Protein AF-A0A953ZHA5-F1 (afdb_monomer)

Radius of gyration: 12.53 Å; Cα contacts (8 Å, |Δi|>4): 44; chains: 1; bounding box: 26×24×33 Å

Sequence (44 aa):
LMPHPERNIRPFHHPDWKRMPKREHGDGFELFQNAVRRAG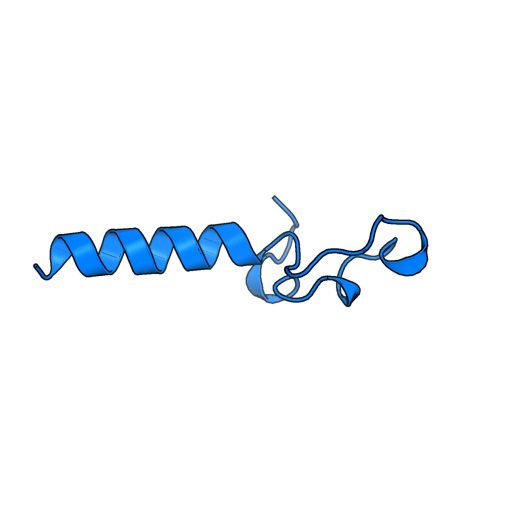QLVS

Solvent-accessible surface area (backbone atoms only — not comparable to full-atom values): 2722 Å² total; per-residue (Å²): 129,63,98,49,31,88,71,17,42,45,38,78,56,44,94,61,37,92,80,49,77,95,58,92,55,13,88,20,34,63,61,54,55,51,50,52,56,53,52,53,67,75,77,109

Structure (mmCIF, N/CA/C/O backbone):
data_AF-A0A953ZHA5-F1
#
_entry.id   AF-A0A953ZHA5-F1
#
loop_
_atom_site.group_PDB
_atom_site.id
_atom_site.type_symbol
_atom_site.label_atom_id
_atom_site.label_alt_id
_atom_site.label_comp_id
_atom_site.label_asym_id
_atom_site.label_entity_id
_atom_site.label_seq_id
_atom_site.pdbx_PDB_ins_code
_atom_site.Cartn_x
_atom_site.Cartn_y
_atom_site.Cartn_z
_atom_site.occupancy
_atom_site.B_iso_or_equiv
_atom_site.auth_seq_id
_atom_site.auth_comp_id
_atom_site.auth_asym_id
_atom_site.auth_atom_id
_atom_site.pdbx_PDB_model_num
ATOM 1 N N . LEU A 1 1 ? -5.611 -9.317 -4.621 1.00 80.06 1 LEU A N 1
ATOM 2 C CA . LEU A 1 1 ? -4.748 -8.816 -3.527 1.00 80.06 1 LEU A CA 1
ATOM 3 C C . LEU A 1 1 ? -3.449 -9.612 -3.556 1.00 80.06 1 LEU A C 1
ATOM 5 O O . LEU A 1 1 ? -3.528 -10.817 -3.770 1.00 80.06 1 LEU A O 1
ATOM 9 N N . MET A 1 2 ? -2.284 -8.971 -3.415 1.00 89.88 2 MET A N 1
ATOM 10 C CA . MET A 1 2 ? -1.011 -9.700 -3.292 1.00 89.88 2 MET A CA 1
ATOM 11 C C . MET A 1 2 ? -1.043 -10.630 -2.065 1.00 89.88 2 MET A C 1
ATOM 13 O O . MET A 1 2 ? -1.704 -10.278 -1.091 1.00 89.88 2 MET A O 1
ATOM 17 N N . PRO A 1 3 ? -0.334 -11.777 -2.071 1.00 94.56 3 PRO A N 1
ATOM 18 C CA . PRO A 1 3 ? -0.388 -12.754 -0.973 1.00 94.56 3 PRO A CA 1
ATOM 19 C C . PRO A 1 3 ? 0.024 -12.180 0.390 1.00 94.56 3 PRO A C 1
ATOM 21 O O . PRO A 1 3 ? -0.474 -12.606 1.424 1.00 94.56 3 PRO A O 1
ATOM 24 N N . HIS A 1 4 ? 0.918 -11.190 0.364 1.00 95.44 4 HIS A N 1
ATOM 25 C CA . HIS A 1 4 ? 1.443 -10.493 1.533 1.00 95.44 4 HIS A CA 1
ATOM 26 C C . HIS A 1 4 ? 1.312 -8.978 1.319 1.00 95.44 4 HIS A C 1
ATOM 28 O O . HIS A 1 4 ? 2.283 -8.339 0.892 1.00 95.44 4 HIS A O 1
ATOM 34 N N . PRO A 1 5 ? 0.119 -8.379 1.501 1.00 95.19 5 PRO A N 1
ATOM 35 C CA . PRO A 1 5 ? -0.086 -6.946 1.284 1.00 95.19 5 PRO A CA 1
ATOM 36 C C . PRO A 1 5 ? 0.796 -6.088 2.204 1.00 95.19 5 PRO A C 1
ATOM 38 O O . PRO A 1 5 ? 1.316 -5.059 1.777 1.00 95.19 5 PRO A O 1
ATOM 41 N N . GLU A 1 6 ? 1.065 -6.550 3.423 1.00 96.69 6 GLU A N 1
ATOM 42 C CA . GLU A 1 6 ? 1.987 -5.928 4.378 1.00 96.69 6 GLU A CA 1
ATOM 43 C C . GLU A 1 6 ? 3.422 -5.845 3.840 1.00 96.69 6 GLU A C 1
ATOM 45 O O . GLU A 1 6 ? 4.144 -4.885 4.109 1.00 96.69 6 GLU A O 1
ATOM 50 N N . ARG A 1 7 ? 3.826 -6.813 3.009 1.00 96.19 7 ARG A N 1
ATOM 51 C CA . ARG A 1 7 ? 5.130 -6.821 2.334 1.00 96.19 7 ARG A CA 1
ATOM 52 C C . ARG A 1 7 ? 5.121 -6.069 1.010 1.00 96.19 7 ARG A C 1
ATOM 54 O O . ARG A 1 7 ? 6.170 -5.943 0.401 1.00 96.19 7 ARG A O 1
ATOM 61 N N . ASN A 1 8 ? 3.986 -5.532 0.564 1.00 95.81 8 ASN A N 1
ATOM 62 C CA . ASN A 1 8 ? 3.825 -4.878 -0.741 1.00 95.81 8 ASN A CA 1
ATOM 63 C C . ASN A 1 8 ? 3.362 -3.416 -0.628 1.00 95.81 8 ASN A C 1
ATOM 65 O O . ASN A 1 8 ? 2.649 -2.910 -1.488 1.00 95.81 8 ASN A O 1
ATOM 69 N N . ILE A 1 9 ? 3.779 -2.713 0.429 1.00 96.38 9 ILE A N 1
ATOM 70 C CA . ILE A 1 9 ? 3.428 -1.297 0.647 1.00 96.38 9 ILE A CA 1
ATOM 71 C C . ILE A 1 9 ? 4.152 -0.364 -0.339 1.00 96.38 9 ILE A C 1
ATOM 73 O O . ILE A 1 9 ? 3.621 0.680 -0.715 1.00 96.38 9 ILE A O 1
ATOM 77 N N . ARG A 1 10 ? 5.362 -0.729 -0.779 1.00 96.31 10 ARG A N 1
ATOM 78 C CA . ARG A 1 10 ? 6.185 0.085 -1.683 1.00 96.31 10 ARG A CA 1
ATOM 79 C C . ARG A 1 10 ? 6.136 -0.455 -3.116 1.00 96.31 10 ARG A C 1
ATOM 81 O O . ARG A 1 10 ? 6.057 -1.670 -3.296 1.00 96.31 10 ARG A O 1
ATOM 88 N N . PRO A 1 11 ? 6.247 0.413 -4.137 1.00 96.00 11 PRO A N 1
ATOM 89 C CA . PRO A 1 11 ? 6.113 0.017 -5.542 1.00 96.00 11 PRO A CA 1
ATOM 90 C C . PRO A 1 11 ? 7.180 -0.990 -6.000 1.00 96.00 11 PRO A C 1
ATOM 92 O O . PRO A 1 11 ? 6.914 -1.817 -6.863 1.00 96.00 11 PRO A O 1
ATOM 95 N N . PHE A 1 12 ? 8.372 -0.969 -5.397 1.00 95.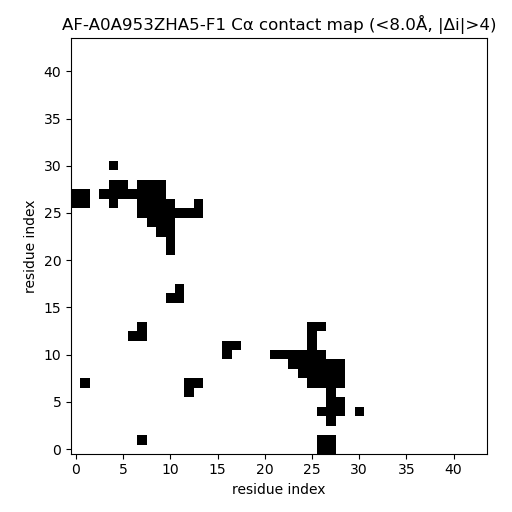75 12 PHE A N 1
ATOM 96 C CA . PHE A 1 12 ? 9.476 -1.866 -5.751 1.00 95.75 12 PHE A CA 1
ATOM 97 C C . PHE A 1 12 ? 9.395 -3.266 -5.118 1.00 95.75 12 PHE A C 1
ATOM 99 O O . PHE A 1 12 ? 10.259 -4.100 -5.377 1.00 95.75 12 PHE A O 1
ATOM 106 N N . HIS A 1 13 ? 8.391 -3.538 -4.277 1.00 95.38 13 HIS A N 1
ATOM 107 C CA . HIS A 1 13 ? 8.177 -4.874 -3.712 1.00 95.38 13 HIS A CA 1
ATOM 108 C C . HIS A 1 13 ? 7.517 -5.838 -4.713 1.00 95.38 13 HIS A C 1
ATOM 110 O O . HIS A 1 13 ? 7.660 -7.052 -4.573 1.00 95.38 13 HIS A O 1
ATOM 116 N N . HIS A 1 14 ? 6.836 -5.315 -5.740 1.00 93.94 14 HIS A N 1
ATOM 117 C CA . HIS A 1 14 ? 6.239 -6.144 -6.782 1.00 93.94 14 HIS A CA 1
ATOM 118 C C . HIS A 1 14 ? 7.342 -6.836 -7.611 1.00 93.94 14 HIS A C 1
ATOM 120 O O . HIS A 1 14 ? 8.264 -6.152 -8.058 1.00 93.94 14 HIS A O 1
ATOM 126 N N . PRO A 1 15 ? 7.263 -8.150 -7.894 1.00 94.12 15 PRO A N 1
ATOM 127 C CA . PRO A 1 15 ? 8.304 -8.873 -8.638 1.00 94.12 15 PRO A CA 1
ATOM 128 C C . PRO A 1 15 ? 8.668 -8.238 -9.991 1.00 94.12 15 PRO A C 1
ATOM 130 O O . PRO A 1 15 ? 9.839 -8.166 -10.362 1.00 94.12 15 PRO A O 1
ATOM 133 N N . ASP A 1 16 ? 7.669 -7.705 -10.695 1.00 95.38 16 ASP A N 1
ATOM 134 C CA . ASP A 1 16 ? 7.836 -7.046 -11.996 1.00 95.38 16 ASP A CA 1
ATOM 135 C C . ASP A 1 16 ? 8.012 -5.517 -11.935 1.00 95.38 16 ASP A C 1
ATOM 137 O O . ASP A 1 16 ? 7.880 -4.853 -12.962 1.00 95.38 16 ASP A O 1
ATOM 141 N N . TRP A 1 17 ? 8.328 -4.920 -10.778 1.00 94.81 17 TRP A N 1
ATOM 142 C CA . TRP A 1 17 ? 8.311 -3.456 -10.590 1.00 94.81 17 TRP A CA 1
ATOM 143 C C . TRP A 1 17 ? 9.113 -2.653 -11.630 1.00 94.81 17 TRP A C 1
ATOM 145 O O . TRP A 1 17 ? 8.724 -1.545 -11.986 1.00 94.81 17 TRP A O 1
ATOM 155 N N . LYS A 1 18 ? 10.208 -3.212 -12.164 1.00 96.19 18 LYS A N 1
ATOM 156 C CA . LYS A 1 18 ? 11.038 -2.563 -13.200 1.00 96.19 18 LYS A CA 1
ATOM 157 C C . LYS A 1 18 ? 10.343 -2.432 -14.559 1.00 96.19 18 LYS A C 1
ATOM 159 O O . LYS A 1 18 ? 10.791 -1.650 -15.390 1.00 96.19 18 LYS A O 1
ATOM 164 N N . ARG A 1 19 ? 9.310 -3.238 -14.809 1.00 97.06 19 ARG A N 1
ATOM 165 C CA . ARG A 1 19 ? 8.540 -3.282 -16.064 1.00 97.06 19 ARG A CA 1
ATOM 166 C C . ARG A 1 19 ? 7.214 -2.533 -15.960 1.00 97.06 19 ARG A C 1
ATOM 168 O O . ARG A 1 19 ? 6.532 -2.359 -16.964 1.00 97.06 19 ARG A O 1
ATOM 175 N N . MET A 1 20 ? 6.832 -2.128 -14.755 1.00 94.94 20 MET A N 1
ATOM 176 C CA . MET A 1 20 ? 5.586 -1.419 -14.501 1.00 94.94 20 MET A CA 1
ATOM 177 C C . MET A 1 20 ? 5.787 0.095 -14.663 1.00 94.94 20 MET A C 1
ATOM 179 O O . MET A 1 20 ? 6.903 0.592 -14.483 1.00 94.94 20 MET A O 1
ATOM 183 N N . PRO A 1 21 ? 4.720 0.857 -14.967 1.00 95.75 21 PRO A N 1
ATOM 184 C CA . PRO A 1 21 ? 4.756 2.312 -14.873 1.00 95.75 21 PRO A CA 1
ATOM 185 C C . PRO A 1 21 ? 5.215 2.767 -13.485 1.00 95.75 21 PRO A C 1
ATOM 187 O O . PRO A 1 21 ? 5.002 2.068 -12.490 1.00 95.75 21 PRO A O 1
ATOM 190 N N . LYS A 1 22 ? 5.806 3.964 -13.398 1.00 94.81 22 LYS A N 1
ATOM 191 C CA . LYS A 1 22 ? 6.129 4.561 -12.098 1.00 94.81 22 LYS A CA 1
ATOM 192 C C . LYS A 1 22 ? 4.849 4.717 -11.280 1.00 94.81 22 LYS A C 1
ATOM 194 O O . LYS A 1 22 ? 3.864 5.277 -11.753 1.00 94.81 22 LYS A O 1
ATOM 199 N N . ARG A 1 23 ? 4.893 4.225 -10.047 1.00 94.81 23 ARG A N 1
ATOM 200 C CA . ARG A 1 23 ? 3.804 4.284 -9.073 1.00 94.81 23 ARG A CA 1
ATOM 201 C C . ARG A 1 23 ? 4.353 4.852 -7.779 1.00 94.81 23 ARG A C 1
ATOM 203 O O . ARG A 1 23 ? 5.506 4.604 -7.435 1.00 94.81 23 ARG A O 1
ATOM 210 N N . GLU A 1 24 ? 3.521 5.604 -7.079 1.00 96.31 24 GLU A N 1
ATOM 211 C CA . GLU A 1 24 ? 3.863 6.173 -5.775 1.00 96.31 24 GLU A CA 1
ATOM 212 C C . GLU A 1 24 ? 3.778 5.114 -4.665 1.00 96.31 24 GLU A C 1
ATOM 214 O O . GLU A 1 24 ? 4.632 5.044 -3.784 1.00 96.31 24 GLU A O 1
ATOM 219 N N . HIS A 1 25 ? 2.794 4.218 -4.768 1.00 96.88 25 HIS A N 1
ATOM 220 C CA . HIS A 1 25 ? 2.480 3.212 -3.760 1.00 96.88 25 HIS A CA 1
ATOM 221 C C . HIS A 1 25 ? 2.507 1.792 -4.343 1.00 96.88 25 HIS A C 1
ATOM 223 O O . HIS A 1 25 ? 2.312 1.594 -5.546 1.00 96.88 25 HIS A O 1
ATOM 229 N N . GLY A 1 26 ? 2.773 0.800 -3.489 1.00 95.44 26 GLY A N 1
ATOM 230 C CA . GLY A 1 26 ? 2.678 -0.619 -3.842 1.00 95.44 26 GLY A CA 1
ATO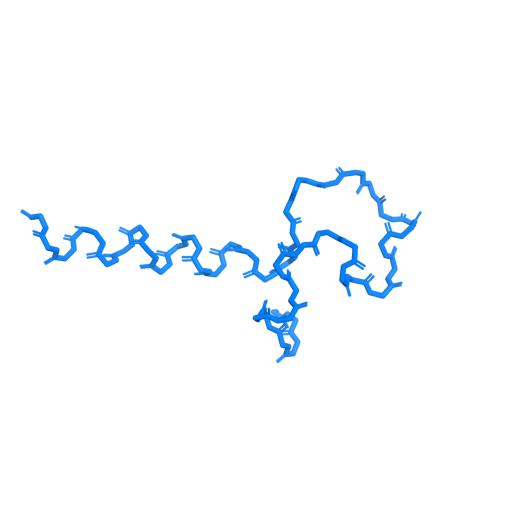M 231 C C . GLY A 1 26 ? 1.254 -1.165 -3.721 1.00 95.44 26 GLY A C 1
ATOM 232 O O . GLY A 1 26 ? 0.388 -0.547 -3.102 1.00 95.44 26 GLY A O 1
ATOM 233 N N . ASP A 1 27 ? 1.016 -2.352 -4.282 1.00 94.38 27 ASP A N 1
ATOM 234 C CA . ASP A 1 27 ? -0.326 -2.955 -4.370 1.00 94.38 27 ASP A CA 1
ATOM 235 C C . ASP A 1 27 ? -0.957 -3.289 -3.005 1.00 94.38 27 ASP A C 1
ATOM 237 O O . ASP A 1 27 ? -2.161 -3.513 -2.912 1.00 94.38 27 ASP A O 1
ATOM 241 N N . GLY A 1 28 ? -0.162 -3.331 -1.932 1.00 95.31 28 GLY A N 1
ATOM 242 C CA . GLY A 1 28 ? -0.649 -3.525 -0.566 1.00 95.31 28 GLY A CA 1
ATOM 243 C C . GLY A 1 28 ? -1.096 -2.243 0.140 1.00 95.31 28 GLY A C 1
ATOM 244 O O . GLY A 1 28 ? -1.810 -2.325 1.135 1.00 95.31 28 GLY A O 1
ATOM 245 N N . PHE A 1 29 ? -0.704 -1.064 -0.348 1.00 97.00 29 PHE A N 1
ATOM 246 C CA . PHE A 1 29 ? -0.909 0.211 0.350 1.00 97.00 29 PHE A CA 1
ATOM 247 C C .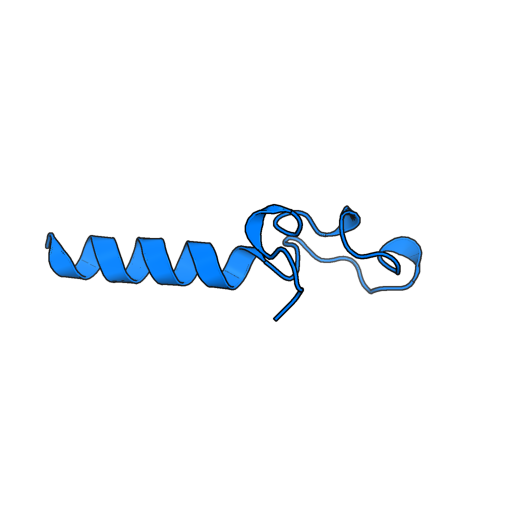 PHE A 1 29 ? -2.388 0.576 0.533 1.00 97.00 29 PHE A C 1
ATOM 249 O O . PHE A 1 29 ? -2.802 0.974 1.623 1.00 97.00 29 PHE A O 1
ATOM 256 N N . GLU A 1 30 ? -3.191 0.410 -0.519 1.00 94.94 30 GLU A N 1
ATOM 257 C CA . GLU A 1 30 ? -4.594 0.838 -0.542 1.00 94.94 30 GLU A CA 1
ATOM 258 C C . GLU A 1 30 ? -5.438 0.144 0.539 1.00 94.94 30 GLU A C 1
ATOM 260 O O . GLU A 1 30 ? -6.332 0.754 1.128 1.00 94.94 30 GLU A O 1
ATOM 265 N N . LEU A 1 31 ? -5.109 -1.109 0.871 1.00 96.19 31 LEU A N 1
ATOM 266 C CA . LEU A 1 31 ? -5.761 -1.848 1.950 1.00 96.19 31 LEU A CA 1
ATOM 267 C C . LEU A 1 31 ? -5.592 -1.136 3.300 1.00 96.19 31 LEU A C 1
ATOM 269 O O . LEU A 1 31 ? -6.572 -0.902 4.010 1.00 96.19 31 LEU A O 1
ATOM 273 N N . PHE A 1 32 ? -4.358 -0.760 3.644 1.00 96.44 32 PHE A N 1
ATOM 274 C CA . PHE A 1 32 ? -4.059 -0.109 4.921 1.00 96.44 32 PHE A CA 1
ATOM 275 C C . PHE A 1 32 ? -4.584 1.327 4.963 1.00 96.44 32 PHE A C 1
ATOM 277 O O . PHE A 1 32 ? -5.129 1.742 5.986 1.00 96.44 32 PHE A O 1
ATOM 284 N N . GLN A 1 33 ? -4.499 2.068 3.854 1.00 97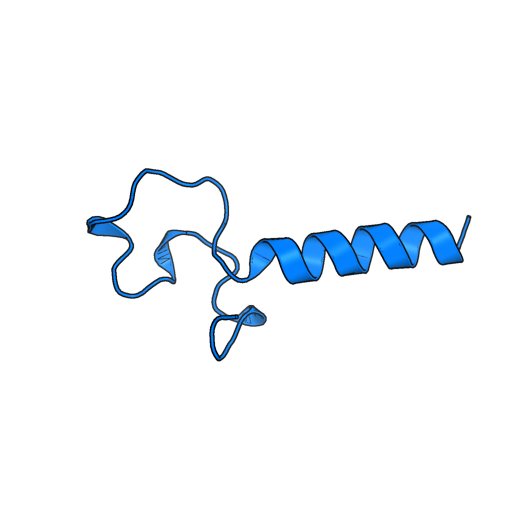.31 33 GLN A N 1
ATOM 285 C CA . GLN A 1 33 ? -5.068 3.416 3.770 1.00 97.31 33 GLN A CA 1
ATOM 286 C C . GLN A 1 33 ? -6.583 3.397 4.027 1.00 97.31 33 GLN A C 1
ATOM 288 O O . GLN A 1 33 ? -7.095 4.195 4.816 1.00 97.31 33 GLN A O 1
ATOM 293 N N . ASN A 1 34 ? -7.299 2.453 3.411 1.00 96.81 34 ASN A N 1
ATOM 294 C CA . ASN A 1 34 ? -8.732 2.292 3.633 1.00 96.81 34 ASN A CA 1
ATOM 295 C C . ASN A 1 34 ? -9.059 1.889 5.074 1.00 96.81 34 ASN A C 1
ATOM 297 O O . ASN A 1 34 ? -10.011 2.426 5.644 1.00 96.81 34 ASN A O 1
ATOM 301 N N . ALA A 1 35 ? -8.264 1.002 5.680 1.00 97.06 35 ALA A N 1
ATOM 302 C CA . ALA A 1 35 ? -8.440 0.601 7.073 1.00 97.06 35 ALA A CA 1
ATOM 303 C C . ALA A 1 35 ? -8.295 1.790 8.038 1.00 97.06 35 ALA A C 1
ATOM 305 O O . ALA A 1 35 ? -9.168 2.002 8.878 1.00 97.06 35 ALA A O 1
ATOM 306 N N . VAL A 1 36 ? -7.251 2.612 7.875 1.00 97.44 36 VAL A N 1
ATOM 307 C CA . VAL A 1 36 ? -7.032 3.816 8.699 1.00 97.44 36 VAL A CA 1
ATOM 308 C C . VAL A 1 36 ? -8.166 4.820 8.514 1.00 97.44 36 VAL A C 1
ATOM 310 O O . VAL A 1 36 ? -8.728 5.301 9.499 1.00 97.44 36 VAL A O 1
ATOM 313 N N . ARG A 1 37 ? -8.558 5.095 7.262 1.00 97.94 37 ARG A N 1
ATOM 314 C CA . ARG A 1 37 ? -9.681 5.993 6.960 1.00 97.94 37 ARG A CA 1
ATOM 315 C C . ARG A 1 37 ? -10.963 5.525 7.646 1.00 97.94 37 ARG A C 1
ATOM 317 O O . ARG A 1 37 ? -11.672 6.333 8.240 1.00 97.94 37 ARG A O 1
ATOM 324 N N . ARG A 1 38 ? -11.253 4.223 7.581 1.00 97.75 38 ARG A N 1
ATOM 325 C CA . ARG A 1 38 ? -12.448 3.647 8.204 1.00 97.75 38 ARG A CA 1
ATOM 326 C C . ARG A 1 38 ? -12.385 3.715 9.726 1.00 97.75 38 ARG A C 1
ATOM 328 O O . ARG A 1 38 ? -13.395 4.044 10.340 1.00 97.75 38 ARG A O 1
ATOM 335 N N . ALA A 1 39 ? -11.231 3.421 10.319 1.00 97.31 39 ALA A N 1
ATOM 336 C CA . ALA A 1 39 ? -11.035 3.501 11.762 1.00 97.31 39 ALA A CA 1
ATOM 337 C C . ALA A 1 39 ? -11.222 4.935 12.280 1.00 97.31 39 ALA A C 1
ATOM 339 O O . ALA A 1 39 ? -11.922 5.131 13.266 1.00 97.31 39 ALA A O 1
ATOM 340 N N . GLY A 1 40 ? -10.694 5.944 11.578 1.00 96.69 40 GLY A N 1
ATOM 341 C CA . GLY A 1 40 ? -10.891 7.351 11.949 1.00 96.69 40 GLY A CA 1
ATOM 342 C C . GLY A 1 40 ? -12.366 7.770 11.982 1.00 96.69 40 GLY A C 1
ATOM 343 O O . GLY A 1 40 ? -12.786 8.469 12.898 1.00 96.69 40 GLY A O 1
ATOM 344 N N . GLN A 1 41 ? -13.178 7.269 11.046 1.00 95.31 41 GLN A N 1
ATOM 345 C CA . GLN A 1 41 ? -14.630 7.508 11.023 1.00 95.31 41 GLN A CA 1
ATOM 346 C C . GLN A 1 41 ? -15.396 6.824 12.163 1.00 95.31 41 GLN A C 1
ATOM 348 O O . GLN A 1 41 ? -16.549 7.158 12.388 1.00 95.31 41 GLN A O 1
ATOM 353 N N . LEU A 1 42 ? -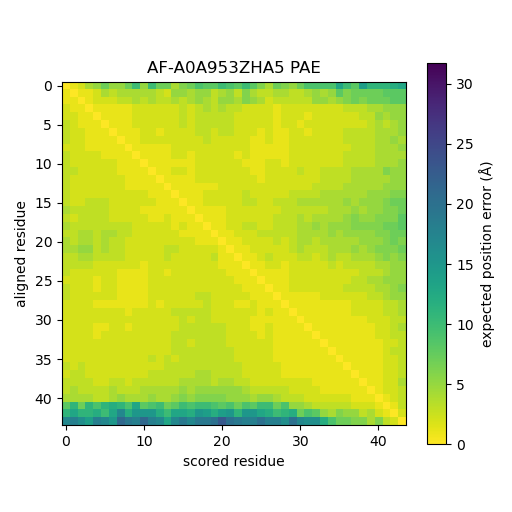14.816 5.818 12.822 1.00 89.31 42 LEU A N 1
ATOM 354 C CA . LEU A 1 42 ? -15.451 5.142 13.960 1.00 89.31 42 LEU A CA 1
ATOM 355 C C . LEU A 1 42 ? -15.181 5.852 15.291 1.00 89.31 42 LEU A C 1
ATOM 357 O O . LEU A 1 42 ? -15.858 5.564 16.271 1.00 89.3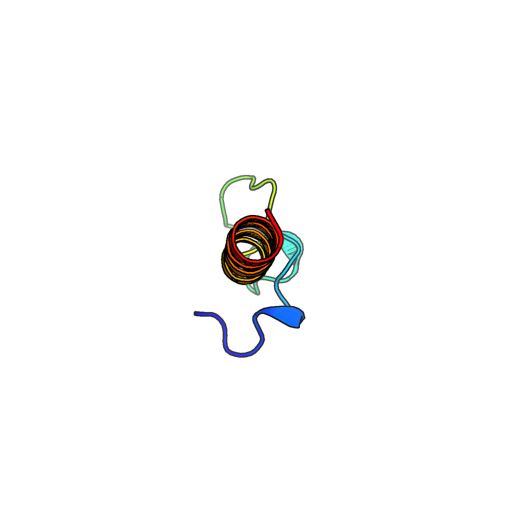1 42 LEU A O 1
ATOM 361 N N . VAL A 1 43 ? -14.174 6.725 15.329 1.00 81.38 43 VAL A N 1
ATOM 362 C CA . VAL A 1 43 ? -13.723 7.435 16.537 1.00 81.38 43 VAL A CA 1
ATOM 363 C C . VAL A 1 43 ? -14.128 8.919 16.506 1.00 81.38 43 VAL A C 1
ATOM 365 O O . VAL A 1 43 ? -13.920 9.629 17.485 1.00 81.38 43 VAL A O 1
ATOM 368 N N . SER A 1 44 ? -14.715 9.380 15.395 1.00 66.31 44 SER A N 1
ATOM 369 C CA . SER A 1 44 ? -15.267 10.734 15.220 1.00 66.31 44 SER A CA 1
ATOM 370 C C . SER A 1 44 ? -16.774 10.728 15.437 1.00 66.31 44 SER A C 1
ATOM 3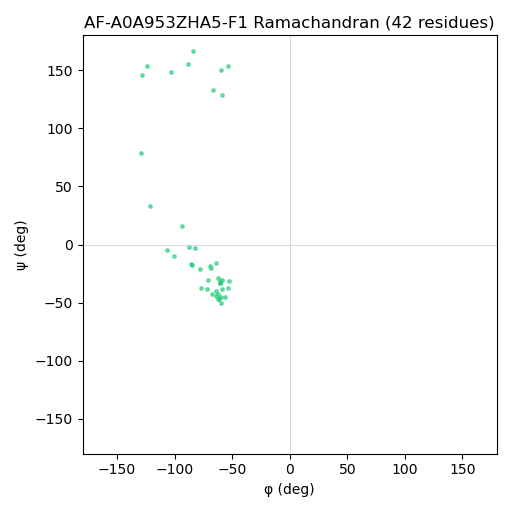72 O O . SER A 1 44 ? -17.277 11.707 16.025 1.00 66.31 44 SER A O 1
#

pLDDT: mean 94.29, std 5.53, range [66.31, 97.94]

Secondary structure (DSSP, 8-state):
--S-GGG-SSGGGSTTGGGSPP-SS-TTHHHHHHHHHHHHHHH-

Mean predicted aligned error: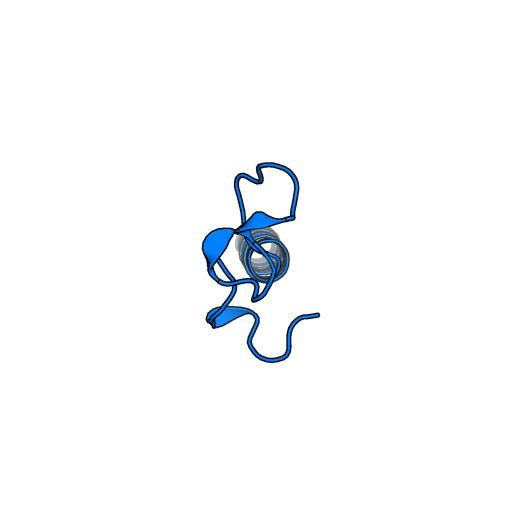 3.09 Å

Foldseek 3Di:
DPPCLVQFFALVSDPCSVVDPDDGTGPSNVVVVVVVVVVVVVVD